Protein AF-A0A846A358-F1 (afdb_monomer_lite)

Structure (mmCIF, N/CA/C/O backbone):
data_AF-A0A846A358-F1
#
_entry.id   AF-A0A846A358-F1
#
loop_
_atom_site.group_PDB
_atom_site.id
_atom_site.type_symbol
_atom_site.label_atom_id
_atom_site.label_alt_id
_atom_site.label_comp_id
_atom_site.label_asym_id
_atom_site.label_entity_id
_atom_site.label_seq_id
_atom_site.pdbx_PDB_ins_code
_atom_site.Cartn_x
_atom_site.Cartn_y
_atom_site.Cartn_z
_atom_site.occupancy
_atom_site.B_iso_or_equiv
_atom_site.auth_seq_id
_atom_site.auth_comp_id
_atom_site.auth_asym_id
_atom_site.auth_atom_id
_atom_site.pdbx_PDB_model_num
ATOM 1 N N . MET A 1 1 ? 10.968 8.121 -8.059 1.00 60.50 1 MET A N 1
ATOM 2 C CA . MET A 1 1 ? 10.900 9.136 -6.980 1.00 60.50 1 MET A CA 1
ATOM 3 C C . MET A 1 1 ? 9.587 8.955 -6.234 1.00 60.50 1 MET A C 1
ATOM 5 O O . MET A 1 1 ? 8.560 8.839 -6.893 1.00 60.50 1 MET A O 1
ATOM 9 N N . ARG A 1 2 ? 9.610 8.870 -4.900 1.00 73.31 2 ARG A N 1
ATOM 10 C CA . ARG A 1 2 ? 8.391 8.740 -4.084 1.00 73.31 2 ARG A CA 1
ATOM 11 C C . ARG A 1 2 ? 7.574 10.033 -4.126 1.00 73.31 2 ARG A C 1
ATOM 13 O O . ARG A 1 2 ? 8.140 11.123 -4.119 1.00 73.31 2 ARG A O 1
ATOM 20 N N . SER A 1 3 ? 6.251 9.910 -4.196 1.00 85.69 3 SER A N 1
ATOM 21 C CA . SER A 1 3 ? 5.341 11.058 -4.205 1.00 85.69 3 SER A CA 1
ATOM 22 C C . SER A 1 3 ? 4.856 11.344 -2.786 1.00 85.69 3 SER A C 1
ATOM 24 O O . SER A 1 3 ? 4.054 10.591 -2.241 1.00 85.69 3 SER A O 1
ATOM 26 N N . LEU A 1 4 ? 5.298 12.460 -2.199 1.00 88.69 4 LEU A N 1
ATOM 27 C CA . LEU A 1 4 ? 4.891 12.872 -0.845 1.00 88.69 4 LEU A CA 1
ATOM 28 C C . LEU A 1 4 ? 3.368 13.019 -0.714 1.00 88.69 4 LEU A C 1
ATOM 30 O O . LEU A 1 4 ? 2.779 12.654 0.300 1.00 88.69 4 LEU A O 1
ATOM 34 N N . LYS A 1 5 ? 2.708 13.505 -1.775 1.00 92.31 5 LYS A N 1
ATOM 35 C CA . LYS A 1 5 ? 1.245 13.620 -1.826 1.00 92.31 5 LYS A CA 1
ATOM 36 C C . LYS A 1 5 ? 0.565 12.251 -1.760 1.00 92.31 5 LYS A C 1
ATOM 38 O O . LYS A 1 5 ? -0.467 12.110 -1.108 1.00 92.31 5 LYS A O 1
ATOM 43 N N . TYR A 1 6 ? 1.130 11.262 -2.450 1.00 90.38 6 TYR A N 1
ATOM 44 C CA . TYR A 1 6 ? 0.615 9.898 -2.442 1.00 90.38 6 TYR A CA 1
ATOM 45 C C . TYR A 1 6 ? 0.746 9.267 -1.056 1.00 90.38 6 TYR A C 1
ATOM 47 O O . TYR A 1 6 ? -0.242 8.779 -0.512 1.00 90.38 6 TYR A O 1
ATOM 55 N N . GLU A 1 7 ? 1.935 9.345 -0.457 1.00 90.38 7 GLU A N 1
ATOM 56 C CA . GLU A 1 7 ? 2.205 8.773 0.866 1.00 90.38 7 GLU A CA 1
ATOM 57 C C . GLU A 1 7 ? 1.310 9.381 1.949 1.00 90.38 7 GLU A C 1
ATOM 59 O O . GLU A 1 7 ? 0.720 8.644 2.739 1.00 90.38 7 GLU A O 1
ATOM 64 N N . ALA A 1 8 ? 1.115 10.703 1.930 1.00 94.19 8 ALA A N 1
ATOM 65 C CA . ALA A 1 8 ? 0.200 11.372 2.850 1.00 94.19 8 ALA A CA 1
ATOM 66 C C . ALA A 1 8 ? -1.241 10.856 2.700 1.00 94.19 8 ALA A C 1
ATOM 68 O O . ALA A 1 8 ? -1.900 10.540 3.692 1.00 94.19 8 ALA A O 1
ATOM 69 N N . LYS A 1 9 ? -1.734 10.712 1.462 1.00 94.38 9 LYS A N 1
ATOM 70 C CA . LYS A 1 9 ? -3.086 10.191 1.221 1.00 94.38 9 LYS A CA 1
ATOM 71 C C . LYS A 1 9 ? -3.219 8.727 1.642 1.00 94.38 9 LYS A C 1
ATOM 73 O O . LYS A 1 9 ? -4.238 8.350 2.218 1.00 94.38 9 LYS A O 1
ATOM 78 N N . ARG A 1 10 ? -2.200 7.912 1.370 1.00 93.75 10 ARG A N 1
ATOM 79 C CA . ARG A 1 10 ? -2.139 6.507 1.780 1.00 93.75 10 ARG A CA 1
ATOM 80 C C . ARG A 1 10 ? -2.227 6.379 3.298 1.00 93.75 10 ARG A C 1
ATOM 82 O O . ARG A 1 10 ? -3.038 5.595 3.784 1.00 93.75 10 ARG A O 1
ATOM 89 N N . GLN A 1 11 ? -1.469 7.192 4.031 1.00 93.50 11 GLN A N 1
ATOM 90 C CA . GLN A 1 11 ? -1.494 7.205 5.492 1.00 93.50 11 GLN A CA 1
ATOM 91 C C . GLN A 1 11 ? -2.885 7.559 6.035 1.00 93.50 11 GLN A C 1
ATOM 93 O O . GLN A 1 11 ? -3.422 6.819 6.854 1.00 93.50 11 GLN A O 1
ATOM 98 N N . GLN A 1 12 ? -3.530 8.597 5.491 1.00 96.06 12 GLN A N 1
ATOM 99 C CA . GLN A 1 12 ? -4.903 8.962 5.873 1.00 96.06 12 GLN A CA 1
ATOM 100 C C . GLN A 1 12 ? -5.908 7.814 5.676 1.00 96.06 12 GLN A C 1
ATOM 102 O O . GLN A 1 12 ? -6.835 7.649 6.466 1.00 96.06 12 GLN A O 1
ATOM 107 N N . ILE A 1 13 ? -5.757 7.018 4.611 1.00 95.50 13 ILE A N 1
ATOM 108 C CA . ILE A 1 13 ? -6.632 5.863 4.366 1.00 95.50 13 ILE A CA 1
ATOM 109 C C . ILE A 1 13 ? -6.351 4.755 5.386 1.00 95.50 13 ILE A C 1
ATOM 111 O O . ILE A 1 13 ? -7.299 4.191 5.940 1.00 95.50 13 ILE A O 1
ATOM 115 N N . LEU A 1 14 ? -5.075 4.463 5.655 1.00 93.75 14 LEU A N 1
ATOM 116 C CA . LEU A 1 14 ? -4.650 3.448 6.625 1.00 93.75 14 LEU A CA 1
ATOM 117 C C . LEU A 1 14 ? -5.101 3.771 8.060 1.00 93.75 14 LEU A C 1
ATOM 119 O O . LEU A 1 14 ? -5.398 2.848 8.819 1.00 93.75 14 LEU A O 1
ATOM 123 N N . GLU A 1 15 ? -5.225 5.054 8.399 1.00 94.81 15 G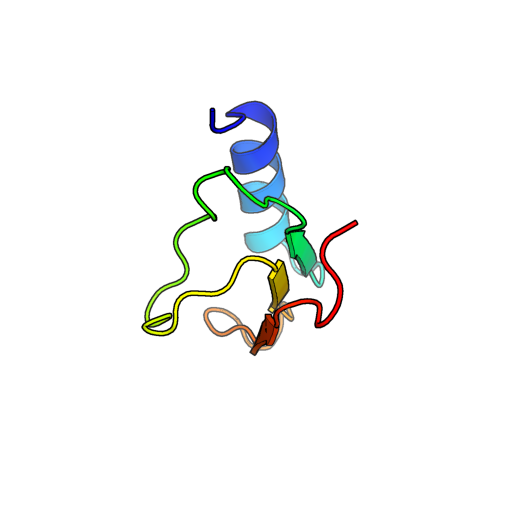LU A N 1
ATOM 124 C CA . GLU A 1 15 ? -5.739 5.552 9.686 1.00 94.81 15 GLU A CA 1
ATOM 125 C C . GLU A 1 15 ? -7.275 5.542 9.792 1.00 94.81 15 GLU A C 1
ATOM 127 O O . GLU A 1 15 ? -7.829 5.708 10.876 1.00 94.81 15 GLU A O 1
ATOM 132 N N . SER A 1 16 ? -7.985 5.325 8.684 1.00 95.62 16 SER A N 1
ATOM 133 C CA . SER A 1 16 ? -9.453 5.280 8.647 1.00 95.62 16 SER A CA 1
ATOM 134 C C . SER A 1 16 ? -9.997 3.848 8.674 1.00 95.62 16 SER A C 1
ATOM 136 O O . SER A 1 16 ? -9.281 2.896 8.380 1.00 95.62 16 SER A O 1
ATOM 138 N N . MET A 1 17 ? -11.304 3.664 8.880 1.00 96.19 17 MET A N 1
ATOM 139 C CA . MET A 1 17 ? -11.952 2.342 8.767 1.00 96.19 17 MET A CA 1
ATOM 140 C C . MET A 1 17 ? -12.160 1.854 7.318 1.00 96.19 17 MET A C 1
ATOM 142 O O . MET A 1 17 ? -12.799 0.826 7.092 1.00 96.19 17 MET A O 1
ATOM 146 N N . THR A 1 18 ? -11.596 2.549 6.330 1.00 96.88 18 THR A N 1
ATOM 147 C CA . THR A 1 18 ? -11.689 2.196 4.906 1.00 96.88 18 THR A CA 1
ATOM 148 C C . THR A 1 18 ? -10.799 0.997 4.583 1.00 96.88 18 THR A C 1
ATOM 150 O O . THR A 1 18 ? -9.651 0.952 5.019 1.00 96.88 18 THR A O 1
ATOM 153 N N . HIS A 1 19 ? -11.279 0.041 3.787 1.00 97.31 19 HIS A N 1
ATOM 154 C CA . HIS A 1 19 ? -10.429 -1.012 3.219 1.00 97.31 19 HIS A CA 1
ATOM 155 C C . HIS A 1 19 ? -9.554 -0.443 2.091 1.00 97.31 19 HIS A C 1
ATOM 157 O O . HIS A 1 19 ? -10.047 0.296 1.243 1.00 97.31 19 HIS A O 1
ATOM 163 N N . LEU A 1 20 ? -8.267 -0.794 2.065 1.00 96.38 20 LEU A N 1
ATOM 164 C CA . LEU A 1 20 ? -7.321 -0.349 1.040 1.00 96.38 20 LEU A CA 1
ATOM 165 C C . LEU A 1 20 ? -6.891 -1.534 0.176 1.00 96.38 20 LEU A C 1
ATOM 167 O O . LEU A 1 20 ? -6.456 -2.557 0.703 1.00 96.38 20 LEU A O 1
ATOM 171 N N . VAL A 1 21 ? -6.972 -1.356 -1.141 1.00 96.25 21 VAL A N 1
ATOM 172 C CA . VAL A 1 21 ? -6.298 -2.201 -2.129 1.00 96.25 21 VAL A CA 1
ATOM 173 C C . VAL A 1 21 ? -5.345 -1.302 -2.908 1.00 96.25 21 VAL A C 1
ATOM 175 O O . VAL A 1 21 ? -5.781 -0.355 -3.557 1.00 96.25 21 VAL A O 1
ATOM 178 N N . GLU A 1 22 ? -4.052 -1.574 -2.800 1.00 93.44 22 GLU A N 1
ATOM 179 C CA . GLU A 1 22 ? -2.977 -0.851 -3.483 1.00 93.44 22 GLU A CA 1
ATOM 180 C C . GLU A 1 22 ? -2.339 -1.792 -4.511 1.00 93.44 22 GLU A C 1
ATOM 182 O O . GLU A 1 22 ? -2.036 -2.941 -4.191 1.00 93.44 22 GLU A O 1
ATOM 187 N N . ILE A 1 23 ? -2.195 -1.326 -5.755 1.00 91.44 23 ILE A N 1
ATOM 188 C CA . ILE A 1 23 ? -1.625 -2.095 -6.868 1.00 91.44 23 ILE A CA 1
ATOM 189 C C . ILE A 1 23 ? -0.411 -1.329 -7.382 1.00 91.44 23 ILE A C 1
ATOM 191 O O . ILE A 1 23 ? -0.553 -0.293 -8.035 1.00 91.44 23 ILE A O 1
ATOM 195 N N . ASP A 1 24 ? 0.774 -1.860 -7.108 1.00 87.31 24 ASP A N 1
ATOM 196 C CA . ASP A 1 24 ? 2.031 -1.280 -7.557 1.00 87.31 24 ASP A CA 1
ATOM 197 C C . ASP A 1 24 ? 2.449 -1.929 -8.876 1.00 87.31 24 ASP A C 1
ATOM 199 O O . ASP A 1 24 ? 2.760 -3.122 -8.938 1.00 87.31 24 ASP A O 1
ATOM 203 N N . LEU A 1 25 ? 2.468 -1.119 -9.939 1.00 84.75 25 LEU A N 1
ATOM 204 C CA . LEU A 1 25 ? 2.919 -1.516 -11.279 1.00 84.75 25 LEU A CA 1
ATOM 205 C C . LEU A 1 25 ? 4.334 -1.022 -11.613 1.00 84.75 25 LEU A C 1
ATOM 207 O O . LEU A 1 25 ? 4.717 -0.918 -12.781 1.00 84.75 25 LEU A O 1
ATOM 211 N N . LEU A 1 26 ? 5.098 -0.665 -10.583 1.00 73.19 26 LEU A N 1
ATOM 212 C CA . LEU A 1 26 ? 6.406 -0.038 -10.711 1.00 73.19 26 LEU A CA 1
ATOM 213 C C . LEU A 1 26 ? 7.473 -1.072 -11.093 1.00 73.19 26 LEU A C 1
ATOM 215 O O . LEU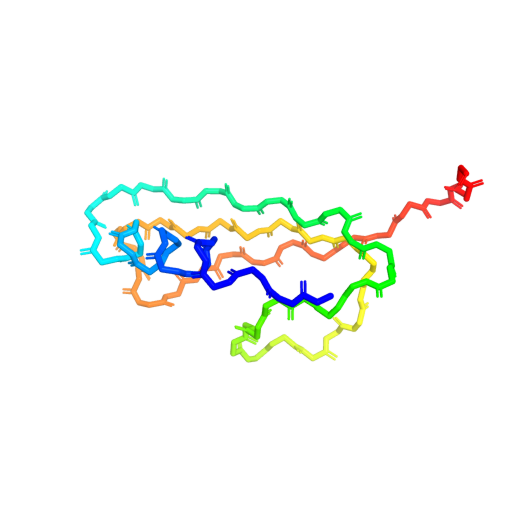 A 1 26 ? 7.960 -1.802 -10.241 1.00 73.19 26 LEU A O 1
ATOM 219 N N . ARG A 1 27 ? 7.884 -1.080 -12.36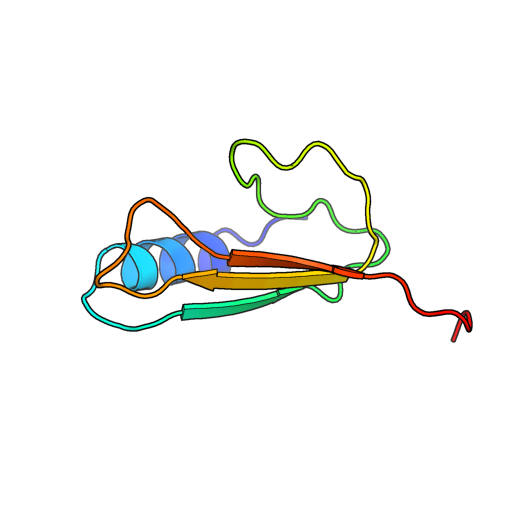9 1.00 69.62 27 ARG A N 1
ATOM 220 C CA . ARG A 1 27 ? 8.993 -1.926 -12.853 1.00 69.62 27 ARG A CA 1
ATOM 221 C C . ARG A 1 27 ? 10.369 -1.488 -12.327 1.00 69.62 27 ARG A C 1
ATOM 223 O O . ARG A 1 27 ? 11.132 -2.342 -11.903 1.00 69.62 27 ARG A O 1
ATOM 230 N N . ASP A 1 28 ? 10.637 -0.176 -12.323 1.00 69.56 28 ASP A N 1
ATOM 231 C CA . ASP A 1 28 ? 11.926 0.438 -11.924 1.00 69.56 28 ASP A CA 1
ATOM 232 C C . ASP A 1 28 ? 11.788 1.413 -10.732 1.00 69.56 28 ASP A C 1
ATOM 234 O O . ASP A 1 28 ? 12.663 2.235 -10.456 1.00 69.56 28 ASP A O 1
ATOM 238 N N . GLY A 1 29 ? 10.643 1.395 -10.045 1.00 70.56 29 GLY A N 1
ATOM 239 C CA . GLY A 1 29 ? 10.391 2.245 -8.884 1.00 70.56 29 GLY A CA 1
ATOM 240 C C . GLY A 1 29 ? 10.557 1.474 -7.582 1.00 70.56 29 GLY A C 1
ATOM 241 O O . GLY A 1 29 ? 10.103 0.342 -7.478 1.00 70.56 29 GLY A O 1
ATOM 242 N N . GLU A 1 30 ? 11.144 2.114 -6.570 1.00 73.25 30 GLU A N 1
ATOM 243 C CA . GLU A 1 30 ? 11.213 1.542 -5.224 1.00 73.25 30 GLU A CA 1
ATOM 244 C C . GLU A 1 30 ? 9.801 1.367 -4.644 1.00 73.25 30 GLU A C 1
ATOM 246 O O . GLU A 1 30 ? 9.104 2.375 -4.448 1.00 73.25 30 GLU A O 1
ATOM 251 N N . PRO A 1 31 ? 9.369 0.131 -4.341 1.00 74.81 31 PRO A N 1
ATOM 252 C CA . PRO A 1 31 ? 8.076 -0.094 -3.723 1.00 74.81 31 PRO A CA 1
ATOM 253 C C . PRO A 1 31 ? 8.036 0.533 -2.325 1.00 74.81 31 PRO A C 1
ATOM 255 O O . PRO A 1 31 ? 9.062 0.763 -1.668 1.00 74.81 31 PRO A O 1
ATOM 258 N N . LEU A 1 32 ? 6.826 0.817 -1.843 1.00 76.44 32 LEU A N 1
ATOM 259 C CA . LEU A 1 32 ? 6.670 1.247 -0.460 1.00 76.44 32 LEU A CA 1
ATOM 260 C C . LEU A 1 32 ? 7.096 0.118 0.490 1.00 76.44 32 LEU A C 1
ATOM 262 O O . LEU A 1 32 ? 6.885 -1.062 0.192 1.00 76.44 32 LEU A O 1
ATOM 266 N N . PRO A 1 33 ? 7.724 0.458 1.630 1.00 72.56 33 PRO A N 1
ATOM 267 C CA . PRO A 1 33 ? 8.217 -0.550 2.542 1.00 72.56 33 PRO A CA 1
ATOM 268 C C . PRO A 1 33 ? 7.015 -1.221 3.204 1.00 72.56 33 PRO A C 1
ATOM 270 O O . PRO A 1 33 ? 6.186 -0.563 3.835 1.00 72.56 33 PRO A O 1
ATOM 273 N N . VAL A 1 34 ? 6.928 -2.537 3.050 1.00 76.38 34 VAL A N 1
ATOM 274 C CA . VAL A 1 34 ? 5.998 -3.385 3.792 1.00 76.38 34 VAL A CA 1
ATOM 275 C C . VAL A 1 34 ? 6.844 -4.219 4.744 1.00 76.38 34 VAL A C 1
ATOM 277 O O . VAL A 1 34 ? 7.778 -4.900 4.316 1.00 76.38 34 VAL A O 1
ATOM 280 N N . SER A 1 35 ? 6.557 -4.138 6.043 1.00 71.19 35 SER A N 1
ATOM 281 C CA . SER A 1 35 ? 7.265 -4.941 7.042 1.00 71.19 35 SER A CA 1
ATOM 282 C C . SER A 1 35 ? 7.168 -6.425 6.682 1.00 71.19 35 SER A C 1
ATOM 284 O O . SER A 1 35 ? 6.092 -6.916 6.353 1.00 71.19 35 SER A O 1
ATOM 286 N N . ASN A 1 36 ? 8.292 -7.138 6.764 1.00 65.56 36 ASN A N 1
ATOM 287 C CA . ASN A 1 36 ? 8.407 -8.579 6.500 1.00 65.56 36 ASN A CA 1
ATOM 288 C C . ASN A 1 36 ? 8.225 -9.031 5.036 1.00 65.56 36 ASN A C 1
ATOM 290 O O . ASN A 1 36 ? 8.082 -10.229 4.794 1.00 65.56 36 ASN A O 1
ATOM 294 N N . SER A 1 37 ? 8.290 -8.140 4.039 1.00 66.06 37 SER A N 1
ATOM 295 C CA . SER A 1 37 ? 8.393 -8.576 2.637 1.00 66.06 37 SER A CA 1
ATOM 296 C C . SER A 1 37 ? 9.852 -8.895 2.278 1.00 66.06 37 SER A C 1
ATOM 298 O O . SER A 1 37 ? 10.626 -7.984 1.989 1.00 66.06 37 SER A O 1
ATOM 300 N N . SER A 1 38 ? 10.246 -10.171 2.303 1.00 60.81 38 SER A N 1
ATOM 301 C CA . SER A 1 38 ? 11.610 -10.604 1.943 1.00 60.81 38 SER A CA 1
ATOM 302 C C . SER A 1 38 ? 11.794 -10.914 0.453 1.00 60.81 38 SER A C 1
ATOM 30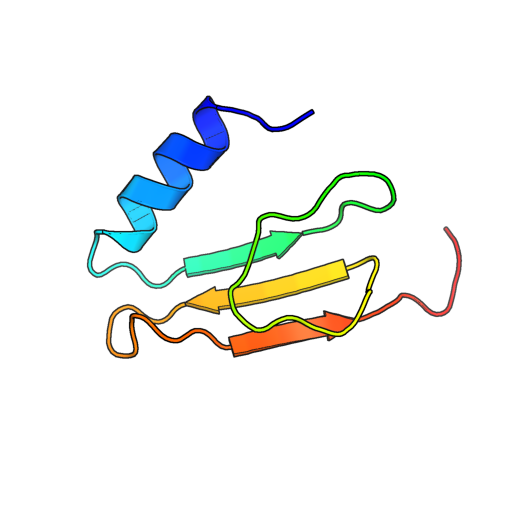4 O O . SER A 1 38 ? 12.925 -10.970 -0.023 1.00 60.81 38 SER A O 1
ATOM 306 N N . ASN A 1 39 ? 10.704 -11.106 -0.296 1.00 70.75 39 ASN A N 1
ATOM 307 C CA . ASN A 1 39 ? 10.775 -11.578 -1.677 1.00 70.75 39 ASN A CA 1
ATOM 308 C C . ASN A 1 39 ? 10.732 -10.410 -2.686 1.00 70.75 39 ASN A C 1
ATOM 310 O O . ASN A 1 39 ? 9.761 -9.641 -2.697 1.00 70.75 39 ASN A O 1
ATOM 314 N N . PRO A 1 40 ? 11.742 -10.271 -3.566 1.00 75.19 40 PRO A N 1
ATOM 315 C CA . PRO A 1 40 ? 11.715 -9.284 -4.639 1.00 75.19 40 PRO A CA 1
ATOM 316 C C . PRO A 1 40 ? 10.662 -9.652 -5.698 1.00 75.19 40 PRO A C 1
ATOM 318 O O . PRO A 1 40 ? 10.476 -10.816 -6.047 1.00 75.19 40 PRO A O 1
ATOM 321 N N . SER A 1 41 ? 9.957 -8.646 -6.211 1.00 83.62 41 SER A N 1
ATOM 322 C CA . SER A 1 41 ? 8.992 -8.762 -7.314 1.00 83.62 41 SER A CA 1
ATOM 323 C C . SER A 1 41 ? 8.788 -7.397 -7.963 1.00 83.62 41 SER A C 1
ATOM 325 O O . SER A 1 41 ? 8.856 -6.381 -7.268 1.00 83.62 41 SER A O 1
ATOM 327 N N . HIS A 1 42 ? 8.529 -7.386 -9.273 1.00 84.50 42 HIS A N 1
ATOM 328 C CA . HIS A 1 42 ? 8.250 -6.160 -10.029 1.00 84.50 42 HIS A CA 1
ATOM 329 C C . HIS A 1 42 ? 6.826 -5.637 -9.808 1.00 84.50 42 HIS A C 1
ATOM 331 O O . HIS A 1 42 ? 6.558 -4.464 -10.045 1.00 84.50 42 HIS A O 1
ATOM 337 N N . TYR A 1 43 ? 5.900 -6.503 -9.388 1.00 86.75 43 TYR A N 1
ATOM 338 C CA . TYR A 1 43 ? 4.496 -6.152 -9.228 1.00 86.75 43 TYR A CA 1
ATOM 339 C C . TYR A 1 43 ? 3.936 -6.662 -7.912 1.00 86.75 43 TYR A C 1
ATOM 341 O O . TYR A 1 43 ? 4.274 -7.758 -7.449 1.00 86.75 43 TYR A O 1
ATOM 349 N N . ARG A 1 44 ? 3.070 -5.852 -7.300 1.00 89.56 44 ARG A N 1
ATOM 350 C CA . ARG A 1 44 ? 2.555 -6.117 -5.956 1.00 89.56 44 ARG A CA 1
ATOM 351 C C . ARG A 1 44 ? 1.102 -5.694 -5.829 1.00 89.56 44 ARG A C 1
ATOM 353 O O . ARG A 1 44 ? 0.707 -4.660 -6.361 1.00 89.56 44 ARG A O 1
ATOM 360 N N . ILE A 1 45 ? 0.326 -6.476 -5.086 1.00 92.25 45 ILE A N 1
ATOM 361 C CA . ILE A 1 45 ? -1.001 -6.085 -4.607 1.00 92.25 45 ILE A CA 1
ATOM 362 C C . ILE A 1 45 ? -0.986 -6.159 -3.086 1.00 92.25 45 ILE A C 1
ATOM 364 O O . ILE A 1 45 ? -0.742 -7.227 -2.523 1.00 92.25 45 ILE A O 1
ATOM 368 N N . LEU A 1 46 ? -1.263 -5.040 -2.426 1.00 92.69 46 LEU A N 1
ATOM 369 C CA . LEU A 1 46 ? -1.436 -4.966 -0.981 1.00 92.69 46 LEU A CA 1
ATOM 370 C C . LEU A 1 46 ? -2.924 -4.826 -0.661 1.00 92.69 46 LEU A C 1
ATOM 372 O O . LEU A 1 46 ? -3.570 -3.863 -1.076 1.00 92.69 46 LEU A O 1
ATOM 376 N N . VAL A 1 47 ? -3.460 -5.760 0.117 1.00 95.88 47 VAL A N 1
ATOM 377 C CA . VAL A 1 47 ? -4.839 -5.718 0.613 1.00 95.88 47 VAL A CA 1
ATOM 378 C C . VAL A 1 47 ? -4.806 -5.479 2.120 1.00 95.88 47 VAL A C 1
ATOM 380 O O . VAL A 1 47 ? -4.495 -6.374 2.901 1.00 95.88 47 VAL A O 1
ATOM 383 N N . SER A 1 48 ? -5.142 -4.261 2.545 1.00 95.44 48 SER A N 1
ATOM 384 C CA . SER A 1 48 ? -5.216 -3.877 3.958 1.00 95.44 48 SER A CA 1
ATOM 385 C C . SER A 1 48 ? -6.667 -3.669 4.379 1.00 95.44 48 SER A C 1
ATOM 387 O O . SER A 1 48 ? -7.286 -2.630 4.107 1.00 95.44 48 SER A O 1
ATOM 389 N N . ARG A 1 49 ? -7.222 -4.664 5.072 1.00 96.69 49 ARG A N 1
ATOM 390 C CA . ARG A 1 49 ? -8.579 -4.596 5.616 1.00 96.69 49 ARG A CA 1
ATOM 391 C C . ARG A 1 49 ? -8.534 -3.871 6.960 1.00 96.69 49 ARG A C 1
ATOM 393 O O . ARG A 1 49 ? -7.757 -4.243 7.828 1.00 96.69 49 ARG A O 1
ATOM 400 N N . SER A 1 50 ? -9.363 -2.843 7.145 1.00 97.00 50 SER A N 1
ATOM 401 C CA . SER A 1 50 ? -9.394 -2.049 8.380 1.00 97.00 50 SER A CA 1
ATOM 402 C C . SER A 1 50 ? -9.547 -2.888 9.650 1.00 97.00 50 SER A C 1
ATOM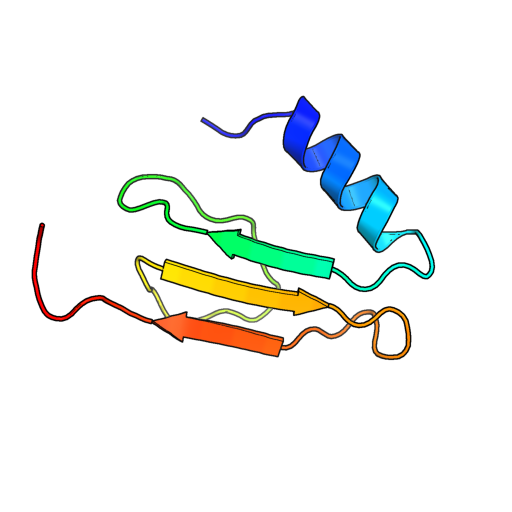 404 O O . SER A 1 50 ? -8.882 -2.609 10.640 1.00 97.00 50 SER A O 1
ATOM 406 N N . ASN A 1 51 ? -10.339 -3.959 9.604 1.00 96.81 51 ASN A N 1
ATOM 407 C CA . ASN A 1 51 ? -10.575 -4.862 10.731 1.00 96.81 51 ASN A CA 1
ATOM 408 C C . ASN A 1 51 ? -9.425 -5.841 11.036 1.00 96.81 51 ASN A C 1
ATOM 410 O O . ASN A 1 51 ? -9.490 -6.518 12.057 1.00 96.81 51 ASN A O 1
ATOM 414 N N . THR A 1 52 ? -8.401 -5.947 10.182 1.00 94.69 52 THR A N 1
ATOM 415 C CA . THR A 1 52 ? -7.236 -6.829 10.404 1.00 94.69 52 THR A CA 1
ATOM 416 C C . THR A 1 52 ? -5.945 -6.053 10.650 1.00 94.69 52 THR A C 1
ATOM 418 O O . THR A 1 52 ? -4.901 -6.651 10.893 1.00 94.69 52 THR A O 1
ATOM 421 N N . ARG A 1 53 ? -5.981 -4.716 10.604 1.00 92.31 53 ARG A N 1
ATOM 422 C CA . A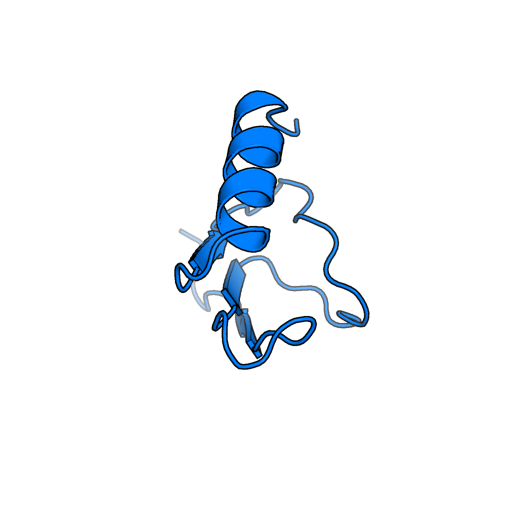RG A 1 53 ? -4.784 -3.897 10.829 1.00 92.31 53 ARG A CA 1
ATOM 423 C C . ARG A 1 53 ? -4.179 -4.162 12.217 1.00 92.31 53 ARG A C 1
ATOM 425 O O . ARG A 1 53 ? -4.927 -4.348 13.175 1.00 92.31 53 ARG A O 1
ATOM 432 N N . PRO A 1 54 ? -2.836 -4.166 12.337 1.00 91.19 54 PRO A N 1
ATOM 433 C CA . PRO A 1 54 ? -1.856 -3.662 11.366 1.00 91.19 54 PRO A CA 1
ATOM 434 C C . PRO A 1 54 ? -1.423 -4.661 10.276 1.00 91.19 54 PRO A C 1
ATOM 436 O O . PRO A 1 54 ? -0.506 -4.350 9.518 1.00 91.19 54 PRO A O 1
ATOM 439 N N . THR A 1 55 ? -2.046 -5.839 10.162 1.00 92.44 55 THR A N 1
ATOM 440 C CA . THR A 1 55 ? -1.685 -6.817 9.124 1.00 92.44 55 THR A CA 1
ATOM 441 C C . THR A 1 55 ? -2.380 -6.530 7.789 1.00 92.44 55 THR A C 1
ATOM 443 O O . THR A 1 55 ? -3.433 -5.885 7.720 1.00 92.44 55 THR A O 1
ATOM 446 N N . ALA A 1 56 ? -1.754 -6.990 6.708 1.00 92.81 56 ALA A N 1
ATOM 447 C CA . ALA A 1 56 ? -2.248 -6.875 5.344 1.00 92.81 56 ALA A CA 1
ATOM 448 C C . ALA A 1 56 ? -1.769 -8.076 4.522 1.00 92.81 56 ALA A C 1
ATOM 450 O O . ALA A 1 56 ? -0.684 -8.604 4.773 1.00 92.81 56 ALA A O 1
ATOM 451 N N . ASP A 1 57 ? -2.559 -8.468 3.526 1.00 93.81 57 ASP A N 1
ATOM 452 C CA . ASP A 1 57 ? -2.169 -9.507 2.580 1.00 93.81 57 ASP A CA 1
ATOM 453 C C . ASP A 1 57 ? -1.318 -8.878 1.475 1.00 93.81 57 ASP A C 1
ATOM 455 O O . ASP A 1 57 ? -1.710 -7.871 0.878 1.00 93.81 57 ASP A O 1
ATOM 459 N N . LEU A 1 58 ? -0.157 -9.471 1.196 1.00 91.88 58 LEU A N 1
ATOM 460 C CA . LEU A 1 58 ? 0.757 -9.016 0.154 1.00 91.88 58 LEU A CA 1
ATOM 461 C C . LEU A 1 58 ? 0.896 -10.094 -0.922 1.00 91.88 58 LEU A C 1
ATOM 463 O O . LEU A 1 58 ? 1.513 -11.134 -0.700 1.00 91.88 58 LEU A O 1
ATOM 467 N N . TYR A 1 59 ? 0.350 -9.817 -2.102 1.00 91.75 59 TYR A N 1
ATOM 468 C CA . TYR A 1 59 ? 0.469 -10.674 -3.275 1.00 91.75 59 TYR A CA 1
ATOM 469 C C . TYR A 1 59 ? 1.610 -10.158 -4.144 1.00 91.75 59 TYR A C 1
ATOM 471 O O . TYR A 1 59 ? 1.530 -9.072 -4.719 1.00 91.75 59 TYR A O 1
ATOM 479 N N . LEU A 1 60 ? 2.683 -10.937 -4.224 1.00 89.31 60 LEU A N 1
ATOM 480 C CA . LEU A 1 60 ? 3.855 -10.639 -5.042 1.00 89.31 60 LEU A CA 1
ATOM 481 C C . LEU A 1 60 ? 3.740 -11.401 -6.359 1.00 89.31 60 LEU A C 1
ATOM 483 O O . LEU A 1 60 ? 3.492 -12.607 -6.345 1.00 89.31 60 LEU A O 1
ATOM 487 N N . PHE A 1 61 ? 3.931 -10.723 -7.488 1.00 88.00 61 PHE A N 1
ATOM 488 C CA . PHE A 1 61 ? 3.868 -11.370 -8.795 1.00 88.00 61 PHE A CA 1
ATOM 489 C C . PHE A 1 61 ? 4.837 -10.749 -9.802 1.00 88.00 61 PHE A C 1
ATOM 491 O O . PHE A 1 61 ? 5.323 -9.629 -9.650 1.00 88.00 61 PHE A O 1
ATOM 498 N N . ASN A 1 62 ? 5.141 -11.519 -10.842 1.00 85.69 62 ASN A N 1
ATOM 499 C CA . ASN A 1 62 ? 5.906 -11.079 -11.999 1.00 85.69 62 ASN A CA 1
ATOM 500 C C . ASN A 1 62 ? 5.122 -11.456 -13.257 1.00 85.69 62 ASN A C 1
ATOM 502 O O . ASN A 1 62 ? 4.429 -12.472 -13.268 1.00 85.69 62 ASN A O 1
ATOM 506 N N . LEU A 1 63 ? 5.223 -10.641 -14.304 1.00 83.88 63 LEU A N 1
ATOM 507 C CA . LEU A 1 63 ? 4.659 -10.987 -15.606 1.00 83.88 63 LEU A CA 1
ATOM 508 C C . LEU A 1 63 ? 5.635 -11.900 -16.350 1.00 83.88 63 LEU A C 1
ATOM 510 O O . LEU A 1 63 ? 6.840 -11.649 -16.340 1.00 83.88 63 LEU A O 1
ATOM 514 N N . SER A 1 64 ? 5.109 -12.953 -16.974 1.00 80.25 64 SER A N 1
ATOM 515 C CA . SER A 1 64 ? 5.898 -13.895 -17.775 1.00 80.25 64 SER A CA 1
ATOM 516 C C . SER A 1 64 ? 6.466 -13.234 -19.031 1.00 80.25 64 SER A C 1
ATOM 518 O O . SER A 1 64 ? 7.616 -13.484 -19.381 1.00 80.25 64 SER A O 1
ATOM 520 N N . ASP A 1 65 ? 5.688 -12.341 -19.648 1.00 77.25 65 ASP A N 1
ATOM 521 C CA . ASP A 1 65 ? 6.093 -11.588 -20.829 1.00 77.25 65 ASP A CA 1
ATOM 522 C C . ASP A 1 65 ? 6.545 -10.173 -20.467 1.00 77.25 65 ASP A C 1
ATOM 524 O O . ASP A 1 65 ? 5.864 -9.416 -19.762 1.00 77.25 65 ASP A O 1
ATOM 528 N N . ARG A 1 66 ? 7.708 -9.792 -20.997 1.00 64.75 66 ARG A N 1
ATOM 529 C CA . ARG A 1 66 ? 8.189 -8.411 -20.958 1.00 64.75 66 ARG A CA 1
ATOM 530 C C . ARG A 1 66 ? 7.510 -7.639 -22.087 1.00 64.75 66 ARG A C 1
ATOM 532 O O . ARG A 1 66 ? 7.890 -7.790 -23.240 1.00 64.75 66 ARG A O 1
ATOM 539 N N . ILE A 1 67 ? 6.506 -6.840 -21.728 1.00 63.03 67 ILE A N 1
ATOM 540 C CA . ILE A 1 67 ? 5.902 -5.817 -22.606 1.00 63.03 67 ILE A CA 1
ATOM 541 C C . ILE A 1 67 ? 6.882 -4.669 -22.819 1.00 63.03 67 ILE A C 1
ATOM 543 O O . ILE A 1 67 ? 7.450 -4.248 -21.781 1.00 63.03 67 ILE A O 1
#

Secondary structure (DSSP, 8-state):
---HHHHHHHHHHHTSS--EEEEE--SSSPPPP-TT--S--SEEEEEE-GGGTT--EEEEE--SS--

Radius of gyration: 12.73 Å; chains: 1; bounding box: 24×28×34 Å

pLDDT: mean 85.42, std 10.87, range [60.5, 97.31]

Foldseek 3Di:
DDDPVVVVVVVVCLPDQHKDKDKQQAQPDDDDDDPPPPDDANIWIWTGHSVPPPDIDIDGDYDPDDD

Sequence (67 aa):
MRSLKYEAKRQQILESMTHLVEIDLLRDGEPLPVSNSSNPSHYRILVSRSNTRPTADLYLFNLSDRI